Protein AF-A0A4Q3CAN7-F1 (afdb_monomer_lite)

Radius of gyration: 15.6 Å; chains: 1; bounding box: 35×40×30 Å

Sequence (65 aa):
CKPNCEPNIWRGRVFIHATRNIKPGEELGYDYGEEYFAAYIGDNCRCAGCAPKDAKAVNKVVVKA

Structure (mmCIF, N/CA/C/O backbone):
data_AF-A0A4Q3CAN7-F1
#
_entry.id   AF-A0A4Q3CAN7-F1
#
loop_
_atom_site.group_PDB
_atom_site.id
_atom_site.type_symbol
_atom_site.label_atom_id
_atom_site.label_alt_id
_atom_site.label_comp_id
_atom_site.label_asym_id
_atom_site.label_entity_id
_atom_site.label_seq_id
_atom_site.pdbx_PDB_ins_code
_atom_site.Cartn_x
_atom_site.Cartn_y
_atom_site.Cartn_z
_atom_site.occupancy
_atom_site.B_iso_or_equiv
_atom_site.auth_seq_id
_atom_site.auth_comp_id
_atom_site.auth_asym_id
_atom_site.auth_atom_id
_atom_site.pdbx_PDB_model_num
ATOM 1 N N . CYS A 1 1 ? 3.506 8.978 1.114 1.00 88.56 1 CYS A N 1
ATOM 2 C CA . CYS A 1 1 ? 2.548 7.941 1.566 1.00 88.56 1 CYS A CA 1
ATOM 3 C C . CYS A 1 1 ? 2.611 7.766 3.087 1.00 88.56 1 CYS A C 1
ATOM 5 O O . CYS A 1 1 ? 3.613 8.148 3.680 1.00 88.56 1 CYS A O 1
ATOM 7 N N . LYS A 1 2 ? 1.552 7.244 3.727 1.00 90.94 2 LYS A N 1
ATOM 8 C CA . LYS A 1 2 ? 1.522 6.888 5.167 1.00 90.94 2 LYS A CA 1
ATOM 9 C C . LYS A 1 2 ? 0.705 5.597 5.385 1.00 90.94 2 LYS A C 1
ATOM 11 O O . LYS A 1 2 ? -0.422 5.684 5.873 1.00 90.94 2 LYS A O 1
ATOM 16 N N . PRO A 1 3 ? 1.209 4.435 4.933 1.00 95.00 3 PRO A N 1
ATOM 17 C CA . PRO A 1 3 ? 0.508 3.157 5.074 1.00 95.00 3 PRO A CA 1
ATOM 18 C C . PRO A 1 3 ? 0.341 2.731 6.544 1.00 95.00 3 PRO A C 1
ATOM 20 O O . PRO A 1 3 ? 1.050 3.216 7.426 1.00 95.00 3 PRO A O 1
ATOM 23 N N . ASN A 1 4 ? -0.604 1.826 6.807 1.00 96.56 4 ASN A N 1
ATOM 24 C CA . ASN A 1 4 ? -0.832 1.204 8.123 1.00 96.56 4 ASN A CA 1
ATOM 25 C C . ASN A 1 4 ? -0.376 -0.265 8.179 1.00 96.56 4 ASN A C 1
ATOM 27 O O . ASN A 1 4 ? -0.432 -0.882 9.246 1.00 96.56 4 ASN A O 1
ATOM 31 N N . CYS A 1 5 ? 0.108 -0.796 7.057 1.00 97.62 5 CYS A N 1
ATOM 32 C CA . CYS A 1 5 ? 0.637 -2.140 6.931 1.00 97.62 5 CYS A CA 1
ATOM 33 C C . CYS A 1 5 ? 1.990 -2.167 6.208 1.00 97.62 5 CYS A C 1
ATOM 35 O O . CYS A 1 5 ? 2.314 -1.278 5.420 1.00 97.62 5 CYS A O 1
ATOM 37 N N . GLU A 1 6 ? 2.745 -3.238 6.438 1.00 96.50 6 GLU A N 1
ATOM 38 C CA . GLU A 1 6 ? 3.969 -3.590 5.718 1.00 96.50 6 GLU A CA 1
ATOM 39 C C . GLU A 1 6 ? 3.833 -4.983 5.069 1.00 96.50 6 GLU A C 1
ATOM 41 O O . GLU A 1 6 ? 3.248 -5.889 5.677 1.00 96.50 6 GLU A O 1
ATOM 46 N N . PRO A 1 7 ? 4.334 -5.184 3.836 1.00 96.12 7 PRO A N 1
ATOM 47 C CA . PRO A 1 7 ? 4.357 -6.493 3.205 1.00 96.12 7 PRO A CA 1
ATOM 48 C C . PRO A 1 7 ? 5.618 -7.266 3.621 1.00 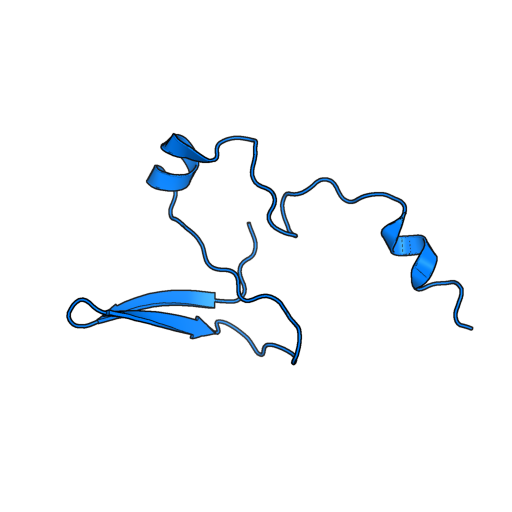96.12 7 PRO A C 1
ATOM 50 O O . PRO A 1 7 ? 6.737 -6.780 3.485 1.00 96.12 7 PRO A O 1
ATOM 53 N N . ASN A 1 8 ? 5.450 -8.504 4.076 1.00 95.62 8 ASN A N 1
ATOM 54 C CA . ASN A 1 8 ? 6.533 -9.424 4.404 1.00 95.62 8 ASN A CA 1
ATOM 55 C C . ASN A 1 8 ? 6.442 -10.666 3.513 1.00 95.62 8 ASN A C 1
ATOM 57 O O . ASN A 1 8 ? 5.411 -11.340 3.474 1.00 95.62 8 ASN A O 1
ATOM 61 N N . ILE A 1 9 ? 7.513 -10.973 2.781 1.00 95.50 9 ILE A N 1
ATOM 62 C CA . ILE A 1 9 ? 7.561 -12.139 1.899 1.00 95.50 9 ILE A CA 1
ATOM 63 C C . ILE A 1 9 ? 8.232 -13.291 2.641 1.00 95.50 9 ILE A C 1
ATOM 65 O O . ILE A 1 9 ? 9.442 -13.291 2.858 1.00 95.50 9 ILE A O 1
ATOM 69 N N . TRP A 1 10 ? 7.457 -14.324 2.962 1.00 96.25 10 TRP A N 1
ATOM 70 C CA . TRP A 1 10 ? 7.967 -15.533 3.595 1.00 96.25 10 TRP A CA 1
ATOM 71 C C . TRP A 1 10 ? 7.624 -16.767 2.765 1.00 96.25 10 TRP A C 1
ATOM 73 O O . TRP A 1 10 ? 6.459 -17.059 2.493 1.00 96.25 10 TRP A O 1
ATOM 83 N N . ARG A 1 11 ? 8.666 -17.498 2.345 1.00 96.44 11 ARG A N 1
ATOM 84 C CA . ARG A 1 11 ? 8.568 -18.726 1.527 1.00 96.44 11 ARG A CA 1
ATOM 85 C C . ARG A 1 11 ? 7.672 -18.557 0.288 1.00 96.44 11 ARG A C 1
ATOM 87 O O . ARG A 1 11 ? 6.839 -19.411 -0.003 1.00 96.44 11 ARG A O 1
ATOM 94 N N . GLY A 1 12 ? 7.834 -17.438 -0.423 1.00 96.00 12 GLY A N 1
ATOM 95 C CA . GLY A 1 12 ? 7.087 -17.133 -1.649 1.00 96.00 12 GLY A CA 1
ATOM 96 C C . GLY A 1 12 ? 5.636 -16.692 -1.429 1.00 96.00 12 GLY A C 1
ATOM 97 O O . GLY A 1 12 ? 4.885 -16.584 -2.393 1.00 96.00 12 GLY A O 1
ATOM 98 N N . ARG A 1 13 ? 5.225 -16.438 -0.181 1.00 97.00 13 ARG A N 1
ATOM 99 C CA . ARG A 1 13 ? 3.914 -15.869 0.153 1.00 97.00 13 ARG A CA 1
ATOM 100 C C . ARG A 1 13 ? 4.082 -14.475 0.731 1.00 97.00 13 ARG A C 1
ATOM 102 O O . ARG A 1 13 ? 4.979 -14.254 1.539 1.00 97.00 13 ARG A O 1
ATOM 109 N N . VAL A 1 14 ? 3.202 -13.564 0.331 1.00 95.50 14 VAL A N 1
ATOM 110 C CA . VAL A 1 14 ? 3.155 -12.201 0.866 1.00 95.50 14 VAL A CA 1
ATOM 111 C C . VAL A 1 14 ? 2.178 -12.174 2.036 1.00 95.50 14 VAL A C 1
ATOM 113 O O . VAL A 1 14 ? 1.011 -12.535 1.890 1.00 95.50 14 VAL A O 1
ATOM 116 N N . PHE A 1 15 ? 2.667 -11.745 3.190 1.00 96.81 15 PHE A N 1
ATOM 117 C CA . PHE A 1 15 ? 1.893 -11.491 4.395 1.00 96.81 15 PHE A CA 1
ATOM 118 C C . PHE A 1 15 ? 1.819 -9.987 4.622 1.00 96.81 15 PHE A C 1
ATOM 120 O O . PHE A 1 15 ? 2.814 -9.289 4.469 1.00 96.81 15 PHE A O 1
ATOM 127 N N . ILE A 1 16 ? 0.646 -9.486 4.992 1.00 96.44 16 ILE A N 1
ATOM 128 C CA . ILE A 1 16 ? 0.443 -8.066 5.281 1.00 96.44 16 ILE A CA 1
ATOM 129 C C . ILE A 1 16 ? 0.385 -7.908 6.797 1.00 96.44 16 ILE A C 1
ATOM 131 O O . ILE A 1 16 ? -0.546 -8.392 7.440 1.00 96.44 16 ILE A O 1
ATOM 135 N N . HIS A 1 17 ? 1.408 -7.287 7.373 1.00 96.81 17 HIS A N 1
ATOM 136 C CA . HIS A 1 17 ? 1.527 -7.077 8.811 1.00 96.81 17 HIS A CA 1
ATOM 137 C C . HIS A 1 17 ? 1.085 -5.657 9.157 1.00 96.81 17 HIS A C 1
ATOM 139 O O . HIS A 1 17 ? 1.456 -4.705 8.479 1.00 96.81 17 HIS A O 1
ATOM 145 N N . ALA A 1 18 ? 0.278 -5.498 10.204 1.00 97.56 18 ALA A N 1
ATOM 146 C CA . ALA A 1 18 ? -0.124 -4.179 10.678 1.00 97.56 18 ALA A CA 1
ATOM 147 C C . ALA A 1 18 ? 1.023 -3.519 11.459 1.00 97.56 18 ALA A C 1
ATOM 149 O O . ALA A 1 18 ? 1.582 -4.132 12.366 1.00 97.56 18 ALA A O 1
ATOM 150 N N . THR A 1 19 ? 1.337 -2.258 11.151 1.00 96.25 19 THR A N 1
ATOM 151 C CA . THR A 1 19 ? 2.373 -1.474 11.857 1.00 96.25 19 THR A CA 1
ATOM 152 C C . THR A 1 19 ? 1.808 -0.688 13.045 1.00 96.25 19 THR A C 1
ATOM 154 O O . THR A 1 19 ? 2.545 -0.112 13.844 1.00 96.25 19 THR A O 1
ATOM 157 N N . ARG A 1 20 ? 0.477 -0.661 13.174 1.00 95.94 20 ARG A N 1
ATOM 158 C CA . ARG A 1 20 ? -0.281 -0.071 14.283 1.00 95.94 20 ARG A CA 1
ATOM 159 C C . ARG A 1 20 ? -1.642 -0.747 14.419 1.00 95.94 20 ARG A C 1
ATOM 161 O O . ARG A 1 20 ? -2.055 -1.500 13.544 1.00 95.94 20 ARG A O 1
ATOM 168 N N . ASN A 1 21 ? -2.389 -0.405 15.465 1.00 97.19 21 ASN A N 1
ATOM 169 C CA . ASN A 1 21 ? -3.785 -0.821 15.594 1.00 97.19 21 ASN A CA 1
ATOM 170 C C . ASN A 1 21 ? -4.642 -0.233 14.455 1.00 97.19 21 ASN A C 1
ATOM 172 O O . ASN A 1 21 ? -4.557 0.964 14.153 1.00 97.19 21 ASN A O 1
ATOM 176 N N . ILE A 1 22 ? -5.482 -1.081 13.857 1.00 96.44 22 ILE A N 1
ATOM 177 C CA . ILE A 1 22 ? -6.358 -0.758 12.723 1.00 96.44 22 ILE A CA 1
ATOM 178 C C . ILE A 1 22 ? -7.807 -0.935 13.167 1.00 96.44 22 ILE A C 1
ATOM 180 O O . ILE A 1 22 ? -8.162 -1.954 13.762 1.00 96.44 22 ILE A O 1
ATOM 184 N N . LYS A 1 23 ? -8.644 0.076 12.923 1.00 96.25 23 LYS A N 1
ATOM 185 C CA . LYS A 1 23 ? -10.062 0.019 13.303 1.00 96.25 23 LYS A CA 1
ATOM 186 C C . LYS A 1 23 ? -10.871 -0.765 12.261 1.00 96.25 23 LYS A C 1
ATOM 188 O O . LYS A 1 23 ? -10.535 -0.720 11.079 1.00 96.25 23 LYS A O 1
ATOM 193 N N . PRO A 1 24 ? -11.974 -1.429 12.651 1.00 96.38 24 PRO A N 1
ATOM 194 C CA . PRO A 1 24 ? -12.885 -2.034 11.685 1.00 96.38 24 PRO A CA 1
ATOM 195 C C . PRO A 1 24 ? -13.371 -1.010 10.650 1.00 96.38 24 PRO A C 1
ATOM 197 O O . PRO A 1 24 ? -13.793 0.088 11.012 1.00 96.38 24 PRO A O 1
ATOM 200 N N . GLY A 1 25 ? -13.304 -1.379 9.369 1.00 95.19 25 GLY A N 1
ATOM 201 C CA . GLY A 1 25 ? -13.681 -0.513 8.246 1.00 95.19 25 GLY A CA 1
ATOM 202 C C . GLY A 1 25 ? -12.589 0.451 7.769 1.00 95.19 25 GLY A C 1
ATOM 203 O O . GLY A 1 25 ? -12.810 1.165 6.796 1.00 95.19 25 GLY A O 1
ATOM 204 N N . GLU A 1 26 ? -11.421 0.481 8.413 1.00 94.94 26 GLU A N 1
ATOM 205 C CA . GLU A 1 26 ? -10.256 1.198 7.895 1.00 94.94 26 GLU A CA 1
ATOM 206 C C . GLU A 1 26 ? -9.612 0.414 6.736 1.00 94.94 26 GLU A C 1
ATOM 208 O O . GLU A 1 26 ? -9.471 -0.807 6.804 1.00 94.94 26 GLU A O 1
ATOM 213 N N . GLU A 1 27 ? -9.218 1.110 5.669 1.00 94.31 27 GLU A N 1
ATOM 214 C CA . GLU A 1 27 ? -8.530 0.507 4.523 1.00 94.31 27 GLU A CA 1
ATOM 215 C C . GLU A 1 27 ? -7.109 0.060 4.905 1.00 94.31 27 GLU A C 1
ATOM 217 O O . GLU A 1 27 ? -6.372 0.804 5.557 1.00 94.31 27 GLU A O 1
ATOM 222 N N . LEU A 1 28 ? -6.710 -1.145 4.486 1.00 94.81 28 LEU A N 1
ATOM 223 C CA . LEU A 1 28 ? -5.340 -1.641 4.645 1.00 94.81 28 LEU A CA 1
ATOM 224 C C . LEU A 1 28 ? -4.471 -1.117 3.501 1.00 94.81 28 LEU A C 1
ATOM 226 O O . LEU A 1 28 ? -4.690 -1.468 2.344 1.00 94.81 28 LEU A O 1
ATOM 230 N N . GLY A 1 29 ? -3.471 -0.304 3.826 1.00 95.06 29 GLY A N 1
ATOM 231 C CA . GLY A 1 29 ? -2.535 0.256 2.856 1.00 95.06 29 GLY A CA 1
ATOM 232 C C . GLY A 1 29 ? -1.104 -0.139 3.185 1.00 95.06 29 GLY A C 1
ATOM 233 O O . GLY A 1 29 ? -0.713 -0.097 4.351 1.00 95.06 29 GLY A O 1
ATOM 234 N N . TYR A 1 30 ? -0.317 -0.462 2.161 1.00 95.44 30 TYR A N 1
ATOM 235 C CA . TYR A 1 30 ? 1.114 -0.751 2.256 1.00 95.44 30 TYR A CA 1
ATOM 236 C C . TYR A 1 30 ? 1.896 -0.013 1.162 1.00 95.44 30 TYR A C 1
ATOM 238 O O . TYR A 1 30 ? 1.308 0.514 0.216 1.00 95.44 30 TYR A O 1
ATOM 246 N N . ASP A 1 31 ? 3.213 0.086 1.329 1.00 93.50 31 ASP A N 1
ATOM 247 C CA . ASP A 1 31 ? 4.094 0.740 0.360 1.00 93.50 31 ASP A CA 1
ATOM 248 C C . ASP A 1 31 ? 4.457 -0.221 -0.786 1.00 93.50 31 ASP A C 1
ATOM 250 O O . ASP A 1 31 ? 4.845 -1.363 -0.534 1.00 93.50 31 ASP A O 1
ATOM 254 N N . TYR A 1 32 ? 4.313 0.229 -2.037 1.00 92.56 32 TYR A N 1
ATOM 255 C CA . TYR A 1 32 ? 4.620 -0.570 -3.233 1.00 92.56 32 TYR A CA 1
ATOM 256 C C . TYR A 1 32 ? 6.116 -0.590 -3.589 1.00 92.56 32 TYR A C 1
ATOM 258 O O . TYR A 1 32 ? 6.516 -1.332 -4.484 1.00 92.56 32 TYR A O 1
ATOM 266 N N . GLY A 1 33 ? 6.937 0.208 -2.905 1.00 93.00 33 GLY A N 1
ATOM 267 C CA . GLY A 1 33 ? 8.352 0.396 -3.196 1.00 93.00 33 GLY A CA 1
ATOM 268 C C . GLY A 1 33 ? 8.609 1.533 -4.185 1.00 93.00 33 GLY A C 1
ATOM 269 O O . GLY A 1 33 ? 7.784 1.847 -5.048 1.00 93.00 33 GLY A O 1
ATOM 270 N N . GLU A 1 34 ? 9.790 2.144 -4.067 1.00 92.94 34 GLU A N 1
ATOM 271 C CA . GLU A 1 34 ? 10.190 3.313 -4.860 1.00 92.94 34 GLU A CA 1
ATOM 272 C C . GLU A 1 34 ? 10.265 3.011 -6.362 1.00 92.94 34 GLU A C 1
ATOM 274 O O . GLU A 1 34 ? 9.826 3.824 -7.171 1.00 92.94 34 GLU A O 1
ATOM 279 N N . GLU A 1 35 ? 10.754 1.829 -6.746 1.00 95.12 35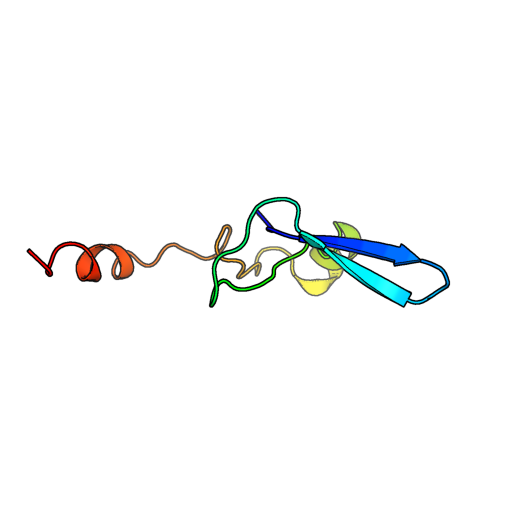 GLU A N 1
ATOM 280 C CA . GLU A 1 35 ? 10.878 1.428 -8.154 1.00 95.12 35 GLU A CA 1
ATOM 281 C C . GLU A 1 35 ? 9.509 1.314 -8.835 1.00 95.12 35 GLU A C 1
ATOM 283 O O . GLU A 1 35 ? 9.296 1.854 -9.923 1.00 95.12 35 GLU A O 1
ATOM 288 N N . TYR A 1 36 ? 8.548 0.659 -8.173 1.00 93.62 36 TYR A N 1
ATOM 289 C CA . TYR A 1 36 ? 7.183 0.542 -8.685 1.00 93.62 36 TYR A CA 1
ATOM 290 C C . TYR A 1 36 ? 6.486 1.903 -8.701 1.00 93.62 36 TYR A C 1
ATOM 292 O O . TYR A 1 36 ? 5.786 2.242 -9.658 1.00 93.62 36 TYR A O 1
ATOM 300 N N . PHE A 1 37 ? 6.707 2.704 -7.655 1.00 94.12 37 PHE A N 1
ATOM 301 C CA . PHE A 1 37 ? 6.183 4.057 -7.579 1.00 94.12 37 PHE A CA 1
ATOM 302 C C . PHE A 1 37 ? 6.670 4.896 -8.761 1.00 94.12 37 PHE A C 1
ATOM 304 O O . PHE A 1 37 ? 5.846 5.468 -9.467 1.00 94.12 37 PHE A O 1
ATOM 311 N N . ALA A 1 38 ? 7.975 4.925 -9.025 1.00 94.19 38 ALA A N 1
ATOM 312 C CA . ALA A 1 38 ? 8.555 5.704 -10.112 1.00 94.19 38 ALA A CA 1
ATOM 313 C C . ALA A 1 38 ? 8.098 5.222 -11.498 1.00 94.19 38 ALA A C 1
ATOM 315 O O . ALA A 1 38 ? 7.802 6.043 -12.363 1.00 94.19 38 ALA A O 1
ATOM 316 N N . ALA A 1 39 ? 8.011 3.906 -11.710 1.00 96.00 39 ALA A N 1
ATOM 317 C CA . ALA A 1 39 ? 7.664 3.344 -13.012 1.00 96.00 39 ALA A CA 1
ATOM 318 C C . ALA A 1 39 ? 6.171 3.469 -13.364 1.00 96.00 39 ALA A C 1
ATOM 320 O O . ALA A 1 39 ? 5.838 3.641 -14.536 1.00 96.00 39 ALA A O 1
ATOM 321 N N . TYR A 1 40 ? 5.273 3.373 -12.375 1.00 94.00 40 TYR A N 1
ATOM 322 C CA . TYR A 1 40 ? 3.837 3.196 -12.638 1.00 94.00 40 TYR A CA 1
ATOM 323 C C . TYR A 1 40 ? 2.920 4.226 -11.973 1.00 94.00 40 TYR A C 1
ATOM 325 O O . TYR A 1 40 ? 1.791 4.403 -12.430 1.00 94.00 40 TYR A O 1
ATOM 333 N N . ILE A 1 41 ? 3.357 4.896 -10.903 1.00 92.44 41 ILE A N 1
ATOM 334 C CA . ILE A 1 41 ? 2.505 5.815 -10.130 1.00 92.44 41 ILE A CA 1
ATOM 335 C C . ILE A 1 41 ? 2.922 7.271 -10.362 1.00 92.44 41 ILE A C 1
ATOM 337 O O . ILE A 1 41 ? 2.093 8.097 -10.751 1.00 92.44 41 ILE A O 1
ATOM 341 N N . GLY A 1 42 ? 4.195 7.586 -10.123 1.00 89.50 42 GLY A N 1
ATOM 342 C CA . GLY A 1 42 ? 4.745 8.937 -10.160 1.00 89.50 42 GLY A CA 1
ATOM 343 C C . GLY A 1 42 ? 3.908 9.917 -9.335 1.00 89.50 42 GLY A C 1
ATOM 344 O O . GLY A 1 42 ? 3.476 9.623 -8.219 1.00 89.50 42 GLY A O 1
ATOM 345 N N . ASP A 1 43 ? 3.600 11.067 -9.926 1.00 89.56 43 ASP A N 1
ATOM 346 C CA . ASP A 1 43 ? 2.830 12.132 -9.273 1.00 89.56 43 ASP A CA 1
ATOM 347 C C . ASP A 1 43 ? 1.335 11.806 -9.098 1.00 89.56 43 ASP A C 1
ATOM 349 O O . ASP A 1 43 ? 0.590 12.569 -8.483 1.00 89.56 43 ASP A O 1
ATOM 353 N N . ASN A 1 44 ? 0.869 10.654 -9.593 1.00 90.69 44 ASN A N 1
ATOM 354 C CA . ASN A 1 44 ? -0.539 10.256 -9.548 1.00 90.69 44 ASN A CA 1
ATOM 355 C C . ASN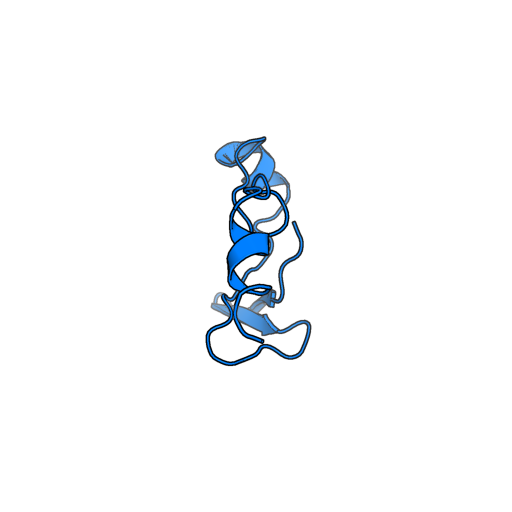 A 1 44 ? -0.901 9.425 -8.307 1.00 90.69 44 ASN A C 1
ATOM 357 O O . ASN A 1 44 ? -1.891 8.689 -8.320 1.00 90.69 44 ASN A O 1
ATOM 361 N N . CYS A 1 45 ? -0.126 9.511 -7.223 1.00 91.44 45 CYS A N 1
ATOM 362 C CA . CYS A 1 45 ? -0.436 8.783 -5.996 1.00 91.44 45 CYS A CA 1
ATOM 363 C C . CYS A 1 45 ? -1.759 9.259 -5.373 1.00 91.44 45 CYS A C 1
ATOM 365 O O . CYS A 1 45 ? -1.897 10.407 -4.952 1.00 91.44 45 CYS A O 1
ATOM 367 N N . ARG A 1 46 ? -2.721 8.340 -5.238 1.00 89.88 46 ARG A N 1
ATOM 368 C CA . ARG A 1 46 ? -4.062 8.611 -4.687 1.00 89.88 46 ARG A CA 1
ATOM 369 C C . ARG A 1 46 ? -4.281 8.066 -3.278 1.00 89.88 46 ARG A C 1
ATOM 371 O O . ARG A 1 46 ? -5.420 7.964 -2.836 1.00 89.88 46 ARG A O 1
ATOM 378 N N . CYS A 1 47 ? -3.217 7.703 -2.558 1.00 90.88 47 CYS A N 1
ATOM 379 C CA . CYS A 1 47 ? -3.375 7.273 -1.168 1.00 90.88 47 CYS A CA 1
ATOM 380 C C . CYS A 1 47 ? -3.933 8.420 -0.308 1.00 90.88 47 CYS A C 1
ATOM 382 O O . CYS A 1 47 ? -3.699 9.591 -0.608 1.00 90.88 47 CYS A O 1
ATOM 384 N N . ALA A 1 48 ? -4.593 8.103 0.808 1.00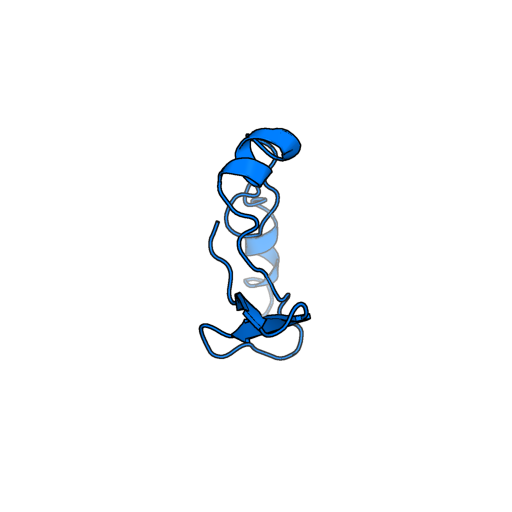 87.25 48 ALA A N 1
ATOM 385 C CA . ALA A 1 48 ? -5.187 9.104 1.704 1.00 87.25 48 ALA A CA 1
ATOM 386 C C . ALA A 1 48 ? -4.196 10.180 2.210 1.00 87.25 48 ALA A C 1
ATOM 388 O O . ALA A 1 48 ? -4.606 11.260 2.631 1.00 87.25 48 ALA A O 1
ATOM 389 N N . GLY A 1 49 ? -2.887 9.894 2.186 1.00 87.88 49 GLY A N 1
ATOM 390 C CA . GLY A 1 49 ? -1.838 10.848 2.550 1.00 87.88 49 GLY A CA 1
ATOM 391 C C . GLY A 1 49 ? -1.355 11.764 1.417 1.00 87.88 49 GLY A C 1
ATOM 392 O O . GLY A 1 49 ? -0.750 12.787 1.726 1.00 87.88 49 GLY A O 1
ATOM 393 N N . CYS A 1 50 ? -1.586 11.404 0.150 1.00 90.38 50 CYS A N 1
ATOM 394 C CA . CYS A 1 50 ? -1.087 12.117 -1.036 1.00 90.38 50 CYS A CA 1
ATOM 395 C C . CYS A 1 50 ? -2.205 12.731 -1.887 1.00 90.38 50 CYS A C 1
ATOM 397 O O . CYS A 1 50 ? -1.975 13.751 -2.529 1.00 90.38 50 CYS A O 1
ATOM 399 N N . ALA A 1 51 ? -3.403 12.139 -1.882 1.00 85.50 51 ALA A N 1
ATOM 400 C CA . ALA A 1 51 ? -4.547 12.683 -2.598 1.00 85.50 51 ALA A CA 1
ATOM 401 C C . ALA A 1 51 ? -4.851 14.119 -2.124 1.00 85.50 51 ALA A C 1
ATOM 403 O O . ALA A 1 51 ? -4.728 14.408 -0.924 1.00 85.50 51 ALA A O 1
ATOM 404 N N . PRO A 1 52 ? -5.257 15.025 -3.034 1.00 79.31 52 PRO A N 1
ATOM 405 C CA . PRO A 1 52 ? -5.658 16.368 -2.653 1.00 79.31 52 PRO A CA 1
ATOM 406 C C . PRO A 1 52 ? -6.789 16.274 -1.632 1.00 79.31 52 PRO A C 1
ATOM 408 O O . PRO A 1 52 ? -7.789 15.589 -1.839 1.00 79.31 52 PRO A O 1
ATOM 411 N N . LYS A 1 53 ? -6.608 16.932 -0.486 1.00 68.62 53 LYS A N 1
ATOM 412 C CA . LYS A 1 53 ? -7.644 16.973 0.542 1.00 68.62 53 LYS A CA 1
ATOM 413 C C . LYS A 1 53 ? -8.775 17.844 0.022 1.00 68.62 53 LYS A C 1
ATOM 415 O O . LYS A 1 53 ? -8.678 19.068 0.060 1.00 68.62 53 LYS A O 1
ATOM 420 N N . ASP A 1 54 ? -9.840 17.216 -0.456 1.00 63.00 54 ASP A N 1
ATOM 421 C CA . ASP A 1 54 ? -11.052 17.931 -0.821 1.00 63.00 54 ASP A CA 1
ATOM 422 C C . ASP A 1 54 ? -11.535 18.749 0.386 1.00 63.00 54 ASP A C 1
ATOM 424 O O . ASP A 1 54 ? -11.868 18.203 1.443 1.00 63.00 54 ASP A O 1
ATOM 428 N N . ALA A 1 55 ? -11.636 20.071 0.225 1.00 54.34 55 ALA A N 1
ATOM 429 C CA . ALA A 1 55 ? -12.114 21.001 1.254 1.00 54.34 55 ALA A CA 1
ATOM 430 C C . ALA A 1 55 ? -13.544 20.693 1.766 1.00 54.34 55 ALA A C 1
ATOM 432 O O . ALA A 1 55 ? -14.017 21.314 2.715 1.00 54.34 55 ALA A O 1
ATOM 433 N N . LYS A 1 56 ? -14.252 19.725 1.163 1.00 48.84 56 LYS A N 1
ATOM 434 C CA . LYS A 1 56 ? -15.632 19.347 1.503 1.00 48.84 56 LYS A CA 1
ATOM 435 C C . LYS A 1 56 ? -15.762 18.238 2.555 1.00 48.84 56 LYS A C 1
ATOM 437 O O . LYS A 1 56 ? -16.840 18.111 3.130 1.00 48.84 56 LYS A O 1
ATOM 442 N N . ALA A 1 57 ? -14.713 17.471 2.866 1.00 52.72 57 ALA A N 1
ATOM 443 C CA . ALA A 1 57 ? -14.809 16.396 3.868 1.00 52.72 57 ALA A CA 1
ATOM 444 C C . ALA A 1 57 ? -14.835 16.910 5.324 1.00 52.72 57 ALA A C 1
ATOM 446 O O . ALA A 1 57 ? -15.385 16.247 6.203 1.00 52.72 57 ALA A O 1
ATOM 447 N N . VAL A 1 58 ? -14.315 18.117 5.580 1.00 52.34 58 VAL A N 1
ATOM 448 C CA . VAL A 1 58 ? -14.334 18.741 6.919 1.00 52.34 58 VAL A CA 1
ATOM 449 C C . VAL A 1 58 ? -15.758 19.142 7.329 1.00 52.34 58 VAL A C 1
ATOM 451 O O . VAL A 1 58 ? -16.134 19.010 8.493 1.00 52.34 58 VAL A O 1
ATOM 454 N N . ASN A 1 59 ? -16.601 19.534 6.368 1.00 46.25 59 ASN A N 1
ATOM 455 C CA . ASN A 1 59 ? -17.946 20.038 6.651 1.00 46.25 59 ASN A CA 1
ATOM 456 C C . ASN A 1 59 ? -18.953 18.976 7.109 1.00 46.25 59 ASN A C 1
ATOM 458 O O . ASN A 1 59 ? -20.011 19.367 7.570 1.00 46.25 59 ASN A O 1
ATOM 462 N N . LYS A 1 60 ? -18.683 17.663 7.034 1.00 49.44 60 LYS A N 1
ATOM 463 C CA . LYS A 1 60 ? -19.640 16.644 7.526 1.00 49.44 60 LYS A CA 1
ATOM 464 C C . LYS A 1 60 ? -19.481 16.331 9.019 1.00 49.44 60 LYS A C 1
ATOM 466 O O . LYS A 1 60 ? -20.423 15.840 9.634 1.00 49.44 60 LYS A O 1
ATOM 471 N N . VAL A 1 61 ? -18.317 16.625 9.603 1.00 57.22 61 VAL A N 1
ATOM 472 C CA . VAL A 1 61 ? -18.039 16.370 11.029 1.00 57.22 61 VAL A CA 1
ATOM 473 C C . VAL A 1 61 ? -18.608 17.481 11.922 1.00 57.22 61 VAL A C 1
ATOM 475 O O . VAL A 1 61 ? -19.008 17.202 13.044 1.00 57.22 61 VAL A O 1
ATOM 478 N N . VAL A 1 62 ? -18.724 18.715 11.417 1.00 56.38 62 VAL A N 1
ATOM 479 C CA . VAL A 1 62 ? -19.157 19.883 12.214 1.00 56.38 62 VAL A CA 1
ATOM 480 C 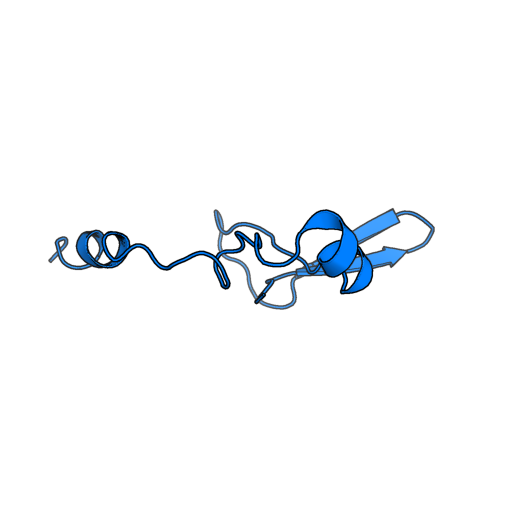C . VAL A 1 62 ? -20.690 20.036 12.299 1.00 56.38 62 VAL A C 1
ATOM 482 O O . VAL A 1 62 ? -21.178 20.702 13.200 1.00 56.38 62 VAL A O 1
ATOM 485 N N . VAL A 1 63 ? -21.479 19.391 11.425 1.00 58.78 63 VAL A N 1
ATOM 486 C CA . VAL A 1 63 ? -22.963 19.529 11.406 1.00 58.78 63 VAL A CA 1
ATOM 487 C C . VAL A 1 63 ? -23.708 18.514 12.285 1.00 58.78 63 VAL A C 1
ATOM 489 O O . VAL A 1 63 ? -24.930 18.421 12.215 1.00 58.78 63 VAL A O 1
ATOM 492 N N . LYS A 1 64 ? -22.996 17.717 13.088 1.00 51.72 64 LYS A N 1
ATOM 493 C CA . LYS A 1 64 ? -23.601 16.869 14.127 1.00 51.72 64 LYS A CA 1
ATOM 494 C C . LYS A 1 64 ? -23.161 17.360 15.506 1.00 51.72 64 LYS A C 1
ATOM 496 O O . LYS A 1 64 ? -22.297 16.748 16.130 1.00 51.72 64 LYS A O 1
ATOM 501 N N . ALA A 1 65 ? -23.764 18.462 15.939 1.00 46.41 65 ALA A N 1
ATOM 502 C CA . ALA A 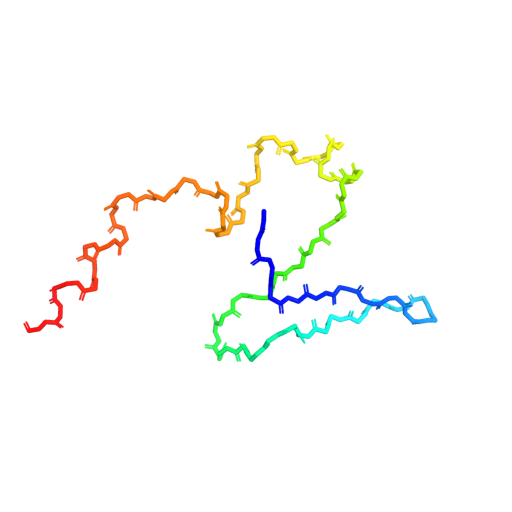1 65 ? -23.879 18.896 17.328 1.00 46.41 65 ALA A CA 1
ATOM 503 C C . ALA A 1 65 ? -25.289 19.461 17.525 1.00 46.41 65 ALA A C 1
ATOM 505 O O . ALA A 1 65 ? -25.754 20.161 16.595 1.00 46.41 65 ALA A O 1
#

Secondary structure (DSSP, 8-state):
---SEEEEEETTEEEEEESS---TTPPP-----HHHIIIIIGGG--STTTS---TTSGGGTTT--

pLDDT: mean 85.83, std 16.32, range [46.25, 97.62]

Foldseek 3Di:
DDFQWEWDADPNDTDTHGPDDDDPPDDGDYDPDPVCCVPPCDLNDCPPVNNPDDPPVVVVVPPPD